Protein AF-A0A2E8HIN6-F1 (afdb_monomer_lite)

Structure (mmCIF, N/CA/C/O backbone):
data_AF-A0A2E8HIN6-F1
#
_entry.id   AF-A0A2E8HIN6-F1
#
loop_
_atom_site.group_PDB
_atom_site.id
_atom_site.type_symbol
_atom_site.label_atom_id
_atom_site.label_alt_id
_atom_site.label_comp_id
_atom_site.label_asym_id
_atom_site.label_entity_id
_atom_site.label_seq_id
_atom_site.pdbx_PDB_ins_code
_atom_site.Cartn_x
_atom_site.Cartn_y
_atom_site.Cartn_z
_atom_site.occupancy
_atom_site.B_iso_or_equiv
_atom_site.auth_seq_id
_atom_site.auth_comp_id
_atom_site.auth_asym_id
_atom_site.auth_atom_id
_atom_site.pdbx_PDB_model_num
ATOM 1 N N . MET A 1 1 ? -11.139 4.760 -13.933 1.00 54.47 1 MET A N 1
ATOM 2 C CA . MET A 1 1 ? -10.634 3.369 -14.021 1.00 54.47 1 MET A CA 1
ATOM 3 C C . MET A 1 1 ? -9.120 3.398 -13.857 1.00 54.47 1 MET A C 1
ATOM 5 O O . MET A 1 1 ? -8.538 4.457 -14.049 1.00 54.47 1 MET A O 1
ATOM 9 N N . ILE A 1 2 ? -8.481 2.310 -13.420 1.00 72.06 2 ILE A N 1
ATOM 10 C CA . ILE A 1 2 ? -7.013 2.272 -13.322 1.00 72.06 2 ILE A CA 1
ATOM 11 C C . ILE A 1 2 ? -6.470 2.091 -14.742 1.00 72.06 2 ILE A C 1
ATOM 13 O O . ILE A 1 2 ? -6.732 1.061 -15.354 1.00 72.06 2 ILE A O 1
ATOM 17 N N . ASN A 1 3 ? -5.723 3.067 -15.257 1.00 73.38 3 ASN A N 1
ATOM 18 C CA . ASN A 1 3 ? -5.095 2.966 -16.575 1.00 73.38 3 ASN A CA 1
ATOM 19 C C . ASN A 1 3 ? -3.885 2.016 -16.477 1.00 73.38 3 ASN A C 1
ATOM 21 O O . ASN A 1 3 ? -2.824 2.385 -15.962 1.00 73.38 3 ASN A O 1
ATOM 25 N N . PHE A 1 4 ? -4.065 0.765 -16.908 1.00 84.19 4 PHE A N 1
ATOM 26 C CA . PHE A 1 4 ? -3.041 -0.281 -16.895 1.00 84.19 4 PHE A CA 1
ATOM 27 C C . PHE A 1 4 ? -2.623 -0.627 -18.331 1.00 84.19 4 PHE A C 1
ATOM 29 O O . PHE A 1 4 ? -3.371 -1.268 -19.055 1.00 84.19 4 PHE A O 1
ATOM 36 N N . SER A 1 5 ? -1.419 -0.216 -18.728 1.00 84.75 5 SER A N 1
ATOM 37 C CA . SER A 1 5 ? -0.795 -0.543 -20.020 1.00 84.75 5 SER A CA 1
ATOM 38 C C . SER A 1 5 ? 0.693 -0.841 -19.828 1.00 84.75 5 SER A C 1
ATOM 40 O O . SER A 1 5 ? 1.321 -0.286 -18.925 1.00 84.75 5 SER A O 1
ATOM 42 N N . VAL A 1 6 ? 1.286 -1.722 -20.625 1.00 86.06 6 VAL A N 1
ATOM 43 C CA . VAL A 1 6 ? 2.743 -1.918 -20.656 1.00 86.06 6 VAL A CA 1
ATOM 44 C C . VAL A 1 6 ? 3.139 -2.020 -22.113 1.00 86.06 6 VAL A C 1
ATOM 46 O O . VAL A 1 6 ? 2.692 -2.930 -22.798 1.00 86.06 6 VAL A O 1
ATOM 49 N N . GLU A 1 7 ? 3.956 -1.081 -22.566 1.00 88.00 7 GLU A N 1
ATOM 50 C CA . GLU A 1 7 ? 4.475 -1.078 -23.928 1.00 88.00 7 GLU A CA 1
ATOM 51 C C . GLU A 1 7 ? 5.726 -1.956 -24.004 1.00 88.00 7 GLU A C 1
ATOM 53 O O . GLU A 1 7 ? 6.627 -1.894 -23.151 1.00 88.00 7 GLU A O 1
ATOM 58 N N . VAL A 1 8 ? 5.750 -2.809 -25.022 1.00 87.25 8 VAL A N 1
ATOM 59 C CA . VAL A 1 8 ? 6.880 -3.675 -25.347 1.00 87.25 8 VAL A CA 1
ATOM 60 C C . VAL A 1 8 ? 7.619 -3.011 -26.497 1.00 87.25 8 VAL A C 1
ATOM 62 O O . VAL A 1 8 ? 7.018 -2.723 -27.525 1.00 87.25 8 VAL A O 1
ATOM 65 N N . HIS A 1 9 ? 8.898 -2.729 -26.284 1.00 85.81 9 HIS A N 1
ATOM 66 C CA . HIS A 1 9 ? 9.766 -2.140 -27.295 1.00 85.81 9 HIS A CA 1
ATOM 67 C C . HIS A 1 9 ? 10.601 -3.271 -27.902 1.00 85.81 9 HIS A C 1
ATOM 69 O O . HIS A 1 9 ? 11.014 -4.170 -27.168 1.00 85.81 9 HIS A O 1
ATOM 75 N N . SER A 1 10 ? 10.837 -3.232 -29.215 1.00 78.38 10 SER A N 1
ATOM 76 C CA . SER A 1 10 ? 11.677 -4.200 -29.942 1.00 78.38 10 SER A CA 1
ATOM 77 C C . SER A 1 10 ? 13.138 -4.179 -29.495 1.00 78.38 10 SER A C 1
ATOM 79 O O . SER A 1 10 ? 13.834 -5.182 -29.606 1.00 78.38 10 SER A O 1
ATOM 81 N N . ASP A 1 11 ? 13.578 -3.044 -28.954 1.00 82.31 11 ASP A N 1
ATOM 82 C CA . ASP A 1 11 ? 14.980 -2.769 -28.629 1.00 82.31 11 ASP A CA 1
ATOM 83 C C . ASP A 1 11 ? 15.379 -3.305 -27.243 1.00 82.31 11 ASP A C 1
ATOM 85 O O . ASP A 1 11 ? 16.500 -3.108 -26.774 1.00 82.31 11 ASP A O 1
ATOM 89 N N . GLU A 1 12 ? 14.455 -3.971 -26.546 1.00 79.81 12 GLU A N 1
ATOM 90 C CA . GLU A 1 12 ? 14.687 -4.550 -25.229 1.00 79.81 12 GLU A CA 1
ATOM 91 C C . GLU A 1 12 ? 14.349 -6.046 -25.196 1.00 79.81 12 GLU A C 1
ATOM 93 O O . GLU A 1 12 ? 13.366 -6.474 -25.801 1.00 79.81 12 GLU A O 1
ATOM 98 N N . PRO A 1 13 ? 15.089 -6.849 -24.406 1.00 86.25 13 PRO A N 1
ATOM 99 C CA . PRO A 1 13 ? 14.754 -8.253 -24.205 1.00 86.25 13 PRO A CA 1
ATOM 100 C C . PRO A 1 13 ? 13.376 -8.388 -23.542 1.00 86.25 13 PRO A C 1
ATOM 102 O O . PRO A 1 13 ? 13.046 -7.664 -22.589 1.00 86.25 13 PRO A O 1
ATOM 105 N N . PHE A 1 14 ? 12.573 -9.338 -24.022 1.00 86.25 14 PHE A N 1
ATOM 106 C CA . PHE A 1 14 ? 11.184 -9.557 -23.602 1.00 86.25 14 PHE A CA 1
ATOM 107 C C . PHE A 1 14 ? 11.033 -9.728 -22.079 1.00 86.25 14 PHE A C 1
ATOM 109 O O . PHE A 1 14 ? 10.084 -9.234 -21.460 1.00 86.25 14 PHE A O 1
ATOM 116 N N . GLU A 1 15 ? 12.023 -10.335 -21.429 1.00 88.69 15 GLU A N 1
ATOM 117 C CA . GLU A 1 15 ? 12.076 -10.549 -19.983 1.00 88.69 15 GLU A CA 1
ATOM 118 C C . GLU A 1 15 ? 12.015 -9.227 -19.207 1.00 88.69 15 GLU A C 1
ATOM 120 O O . GLU A 1 15 ? 11.441 -9.156 -18.114 1.00 88.69 15 GLU A O 1
ATOM 125 N N . LYS A 1 16 ? 12.574 -8.145 -19.763 1.00 90.19 16 LYS A N 1
ATOM 126 C CA . LYS A 1 16 ? 12.538 -6.814 -19.148 1.00 90.19 16 LYS A CA 1
ATOM 127 C C . LYS A 1 16 ? 11.125 -6.235 -19.184 1.00 90.19 16 LYS A C 1
ATOM 129 O O . LYS A 1 16 ? 10.664 -5.687 -18.174 1.00 90.19 16 LYS A O 1
ATOM 134 N N . ALA A 1 17 ? 10.398 -6.425 -20.284 1.00 89.25 17 ALA A N 1
ATOM 135 C CA . ALA A 1 17 ? 8.990 -6.051 -20.380 1.00 89.25 17 ALA A CA 1
ATOM 136 C C . ALA A 1 17 ? 8.123 -6.858 -19.395 1.00 89.25 17 ALA A C 1
ATOM 138 O O . ALA A 1 17 ? 7.301 -6.279 -18.676 1.00 89.25 17 ALA A O 1
ATOM 139 N N . LEU A 1 18 ? 8.377 -8.164 -19.254 1.00 91.69 18 LEU A N 1
ATOM 140 C CA . LEU A 1 18 ? 7.685 -9.022 -18.285 1.00 91.69 18 LEU A CA 1
ATOM 141 C C . LEU A 1 18 ? 7.949 -8.600 -16.829 1.00 91.69 18 LEU A C 1
ATOM 143 O O . LEU A 1 18 ? 7.037 -8.580 -15.989 1.00 91.69 18 LEU A O 1
ATOM 147 N N . ARG A 1 19 ? 9.186 -8.195 -16.515 1.00 91.69 19 ARG A N 1
ATOM 148 C CA . ARG A 1 19 ? 9.530 -7.614 -15.208 1.00 91.69 19 ARG A CA 1
ATOM 149 C C . ARG A 1 19 ? 8.757 -6.319 -14.960 1.00 91.69 19 ARG A C 1
ATOM 151 O O . ARG A 1 19 ? 8.163 -6.174 -13.887 1.00 91.69 19 ARG A O 1
ATOM 158 N N . ARG A 1 20 ? 8.689 -5.406 -15.940 1.00 90.50 20 ARG A N 1
ATOM 159 C CA . ARG A 1 20 ? 7.882 -4.173 -15.836 1.00 90.50 20 ARG A CA 1
ATOM 160 C C . ARG A 1 20 ? 6.409 -4.477 -15.601 1.00 90.50 20 ARG A C 1
ATOM 162 O O . ARG A 1 20 ? 5.810 -3.867 -14.716 1.00 90.50 20 ARG A O 1
ATOM 169 N N . PHE A 1 21 ? 5.842 -5.438 -16.325 1.00 90.94 21 PHE A N 1
ATOM 170 C CA . PHE A 1 21 ? 4.465 -5.883 -16.129 1.00 90.94 21 PHE A CA 1
ATOM 171 C C . PHE A 1 21 ? 4.228 -6.415 -14.714 1.00 90.94 21 PHE A C 1
ATOM 173 O O . PHE A 1 21 ? 3.297 -5.980 -14.031 1.00 90.94 21 PHE A O 1
ATOM 180 N N . SER A 1 22 ? 5.107 -7.288 -14.225 1.00 92.25 22 SER A N 1
ATOM 181 C CA . SER A 1 22 ? 5.003 -7.858 -12.879 1.00 92.25 22 SER A CA 1
ATOM 182 C C . SER A 1 22 ? 5.070 -6.778 -11.796 1.00 92.25 22 SER A C 1
ATOM 184 O O . SER A 1 22 ? 4.279 -6.775 -10.847 1.00 92.25 22 SER A O 1
ATOM 186 N N . VAL A 1 23 ? 5.978 -5.811 -11.951 1.00 92.44 23 VAL A N 1
ATOM 187 C CA . VAL A 1 23 ? 6.098 -4.663 -11.044 1.00 92.44 23 VAL A CA 1
ATOM 188 C C . VAL A 1 23 ? 4.870 -3.760 -11.139 1.00 92.44 23 VAL A C 1
ATOM 190 O O . VAL A 1 23 ? 4.312 -3.399 -10.102 1.00 92.44 23 VAL A O 1
ATOM 193 N N . LYS A 1 24 ? 4.394 -3.424 -12.345 1.00 91.81 24 LYS A N 1
ATOM 194 C CA . LYS A 1 24 ? 3.211 -2.571 -12.544 1.00 91.81 24 LYS A CA 1
ATOM 195 C C . LYS A 1 24 ? 1.955 -3.234 -11.978 1.00 91.81 24 LYS A C 1
ATOM 197 O O . LYS A 1 24 ? 1.176 -2.554 -11.316 1.00 91.81 24 LYS A O 1
ATOM 202 N N . THR A 1 25 ? 1.800 -4.551 -12.111 1.00 92.44 25 THR A N 1
ATOM 203 C CA . THR A 1 25 ? 0.691 -5.333 -11.524 1.00 92.44 25 THR A CA 1
ATOM 204 C C . THR A 1 25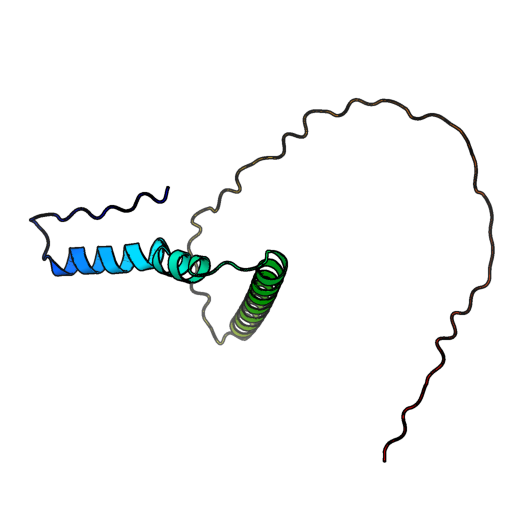 ? 0.688 -5.251 -9.998 1.00 92.44 25 THR A C 1
ATOM 206 O O . THR A 1 25 ? -0.346 -4.992 -9.377 1.00 92.44 25 THR A O 1
ATOM 209 N N . LYS A 1 26 ? 1.863 -5.389 -9.372 1.00 90.75 26 LYS A N 1
ATOM 210 C CA . LYS A 1 26 ? 2.015 -5.254 -7.914 1.00 90.75 26 LYS A CA 1
ATOM 211 C C . LYS A 1 26 ? 1.811 -3.808 -7.445 1.00 90.75 26 LYS A C 1
ATOM 213 O O . LYS A 1 26 ? 1.152 -3.587 -6.432 1.00 90.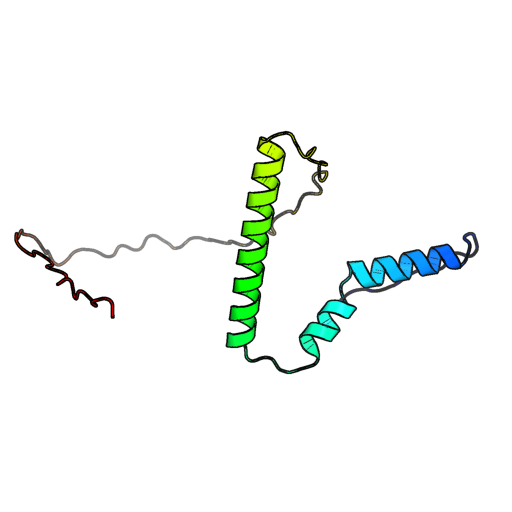75 26 LYS A O 1
ATOM 218 N N . LYS A 1 27 ? 2.342 -2.830 -8.186 1.00 90.50 27 LYS A N 1
ATOM 219 C CA . LYS A 1 27 ? 2.296 -1.395 -7.858 1.00 90.50 27 LYS A CA 1
ATOM 220 C C . LYS A 1 27 ? 0.892 -0.810 -7.985 1.00 90.50 27 LYS A C 1
ATOM 222 O O . LYS A 1 27 ? 0.467 -0.069 -7.106 1.00 90.50 27 LYS A O 1
ATOM 227 N N . THR A 1 28 ? 0.179 -1.146 -9.059 1.00 91.56 28 THR A N 1
ATOM 228 C CA . THR A 1 28 ? -1.213 -0.714 -9.276 1.00 91.56 28 THR A CA 1
ATOM 229 C C . THR A 1 28 ? -2.176 -1.363 -8.290 1.00 91.56 28 THR A C 1
ATOM 231 O O . THR A 1 28 ? -3.236 -0.813 -8.019 1.00 91.56 28 THR A O 1
ATOM 234 N N . GLY A 1 29 ? -1.798 -2.504 -7.705 1.00 90.06 29 GLY A N 1
ATOM 235 C CA . GLY A 1 29 ? -2.570 -3.140 -6.646 1.00 90.06 29 GLY A CA 1
ATOM 236 C C . GLY A 1 29 ? -3.832 -3.846 -7.140 1.00 90.06 29 GLY A C 1
ATOM 237 O O . GLY A 1 29 ? -4.643 -4.243 -6.305 1.00 90.06 29 GLY A O 1
ATOM 238 N N . ILE A 1 30 ? -3.974 -4.073 -8.452 1.00 90.62 30 ILE A N 1
ATOM 239 C CA . ILE A 1 30 ? -5.137 -4.747 -9.058 1.00 90.62 30 ILE A CA 1
ATOM 240 C C . ILE A 1 30 ? -5.394 -6.096 -8.374 1.00 90.62 30 ILE A C 1
ATOM 242 O O . ILE A 1 30 ? -6.506 -6.362 -7.927 1.00 90.62 30 ILE A O 1
ATOM 246 N N . MET A 1 31 ? -4.352 -6.908 -8.155 1.00 89.31 31 MET A N 1
ATOM 247 C CA . MET A 1 31 ? -4.483 -8.187 -7.438 1.00 89.31 31 MET A CA 1
ATOM 248 C C . MET A 1 31 ? -4.998 -8.027 -6.000 1.00 89.31 31 MET A C 1
ATOM 250 O O . MET A 1 31 ? -5.730 -8.879 -5.497 1.00 89.31 31 MET A O 1
ATOM 254 N N . ARG A 1 32 ? -4.608 -6.952 -5.306 1.00 91.31 32 ARG A N 1
ATOM 255 C CA . ARG A 1 32 ? -5.058 -6.682 -3.935 1.00 91.31 32 ARG A CA 1
ATOM 256 C C . ARG A 1 32 ? -6.525 -6.274 -3.917 1.00 91.31 32 ARG A C 1
ATOM 258 O O . ARG A 1 32 ? -7.253 -6.704 -3.024 1.00 91.31 32 ARG A O 1
ATOM 265 N N . ASP A 1 33 ? -6.946 -5.460 -4.877 1.00 90.75 33 ASP A N 1
ATOM 266 C CA . ASP A 1 33 ? -8.338 -5.044 -4.997 1.00 90.75 33 ASP A CA 1
ATOM 267 C C . ASP A 1 33 ? -9.250 -6.198 -5.397 1.00 90.75 33 ASP A C 1
ATOM 269 O O . ASP A 1 33 ? -10.304 -6.348 -4.784 1.00 90.75 33 ASP A O 1
ATOM 273 N N . LEU A 1 34 ? -8.819 -7.063 -6.319 1.00 92.88 34 LEU A N 1
ATOM 274 C CA . LEU A 1 34 ? -9.538 -8.294 -6.658 1.00 92.88 34 LEU A CA 1
ATOM 275 C C . LEU A 1 34 ? -9.739 -9.176 -5.420 1.00 92.88 34 LEU A C 1
ATOM 277 O O . LEU A 1 34 ? -10.862 -9.563 -5.111 1.00 92.88 34 LEU A O 1
ATOM 281 N N . LYS A 1 35 ? -8.679 -9.416 -4.637 1.00 92.12 35 LYS A N 1
ATOM 282 C CA . LYS A 1 35 ? -8.784 -10.191 -3.387 1.00 92.12 35 LYS A CA 1
ATOM 283 C C . LYS A 1 35 ? -9.709 -9.534 -2.362 1.00 92.12 35 LYS A C 1
ATOM 285 O O . LYS A 1 35 ? -10.443 -10.234 -1.675 1.00 92.12 35 LYS A O 1
ATOM 290 N N . ARG A 1 36 ? -9.684 -8.201 -2.253 1.00 92.00 36 ARG A N 1
ATOM 291 C CA . ARG A 1 36 ? -10.539 -7.443 -1.325 1.00 92.00 36 ARG A CA 1
ATOM 292 C C . ARG A 1 36 ? -12.011 -7.467 -1.735 1.00 92.00 36 ARG A C 1
ATOM 294 O O . ARG A 1 36 ? -12.865 -7.487 -0.860 1.00 92.00 36 ARG A O 1
ATOM 301 N N . LYS A 1 37 ? -12.294 -7.428 -3.038 1.00 92.31 37 LYS A N 1
ATOM 302 C CA . LYS A 1 37 ? -13.650 -7.349 -3.600 1.00 92.31 37 LYS A CA 1
ATOM 303 C C . LYS A 1 37 ? -14.251 -8.711 -3.958 1.00 92.31 37 LYS A C 1
ATOM 305 O O . LYS A 1 37 ? -15.389 -8.746 -4.404 1.00 92.31 37 LYS A O 1
ATOM 310 N N . ARG A 1 38 ? -13.518 -9.816 -3.762 1.00 93.62 38 ARG A N 1
ATOM 311 C CA . ARG A 1 38 ? -13.965 -11.173 -4.121 1.00 93.62 38 ARG A CA 1
ATOM 312 C C . ARG A 1 38 ? -15.295 -11.571 -3.474 1.00 93.62 38 ARG A C 1
ATOM 314 O O . ARG A 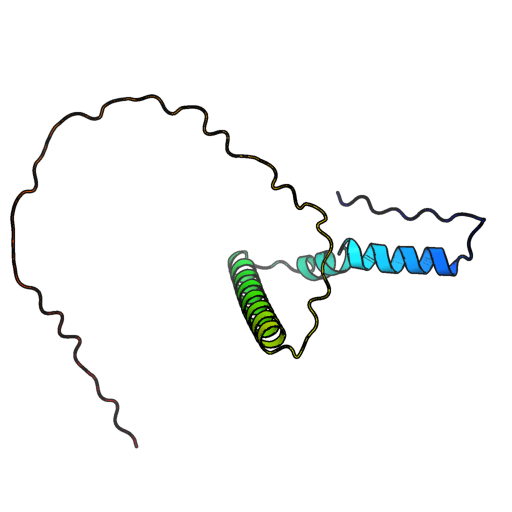1 38 ? -16.043 -12.331 -4.071 1.00 93.62 38 ARG A O 1
ATOM 321 N N . PHE A 1 39 ? -15.582 -11.063 -2.276 1.00 94.50 39 PHE A N 1
ATOM 322 C CA . PHE A 1 39 ? -16.825 -11.330 -1.557 1.00 94.50 39 PHE A CA 1
ATOM 323 C C . PHE A 1 39 ? -17.428 -10.042 -1.009 1.00 94.50 39 PHE A C 1
ATOM 325 O O . PHE A 1 39 ? -16.703 -9.098 -0.671 1.00 94.50 39 PHE A O 1
ATOM 332 N N . TYR A 1 40 ? -18.752 -10.031 -0.852 1.00 95.25 40 TYR A N 1
ATOM 333 C CA . TYR A 1 40 ? -19.416 -8.959 -0.127 1.00 95.25 40 TYR A CA 1
ATOM 334 C C . TYR A 1 40 ? -18.942 -8.947 1.327 1.00 95.25 40 TYR A C 1
ATOM 336 O O . TYR A 1 40 ? -18.992 -9.949 2.036 1.00 95.25 40 TYR A O 1
ATOM 344 N N . THR A 1 41 ? -18.483 -7.784 1.773 1.00 94.69 41 THR A N 1
ATOM 345 C CA . THR A 1 41 ? -18.107 -7.555 3.165 1.00 94.69 41 THR A CA 1
ATOM 346 C C . THR A 1 41 ? -19.003 -6.460 3.710 1.00 94.69 41 THR A C 1
ATOM 348 O O . THR A 1 41 ? -19.022 -5.350 3.176 1.00 94.69 41 THR A O 1
ATOM 351 N N . LYS A 1 42 ? -19.730 -6.751 4.793 1.00 97.25 42 LYS A N 1
ATOM 352 C CA . LYS A 1 42 ? -20.594 -5.766 5.454 1.00 97.25 42 LYS A CA 1
ATOM 353 C C . LYS A 1 42 ? -19.771 -4.515 5.814 1.00 97.25 42 LYS A C 1
ATOM 355 O O . LYS A 1 42 ? -18.661 -4.661 6.340 1.00 97.25 42 LYS A O 1
ATOM 360 N N . PRO A 1 43 ? -20.290 -3.287 5.622 1.00 95.19 43 PRO A N 1
ATOM 361 C CA . PRO A 1 43 ? -19.523 -2.058 5.849 1.00 95.19 43 PRO A CA 1
ATOM 362 C C . PRO A 1 43 ? -18.948 -1.943 7.268 1.00 95.19 43 PRO A C 1
ATOM 364 O O . PRO A 1 43 ? -17.851 -1.421 7.448 1.00 95.19 43 PRO A O 1
ATOM 367 N N . SER A 1 44 ? -19.638 -2.479 8.281 1.00 96.19 44 SER A N 1
ATOM 368 C CA . SER A 1 44 ? -19.128 -2.533 9.660 1.00 96.19 44 SER A CA 1
ATOM 369 C C . SER A 1 44 ? -17.848 -3.376 9.784 1.00 96.19 44 SER A C 1
ATOM 371 O O . SER A 1 44 ? -16.863 -2.947 10.390 1.00 96.19 44 SER A O 1
ATOM 373 N N . VAL A 1 45 ? -17.812 -4.542 9.133 1.00 95.94 45 VAL A N 1
ATOM 374 C CA . VAL A 1 45 ? -16.642 -5.432 9.126 1.00 95.94 45 VAL A CA 1
ATOM 375 C C . VAL A 1 45 ? -15.477 -4.769 8.392 1.00 95.94 45 VAL A C 1
ATOM 377 O O . VAL A 1 45 ? -14.353 -4.777 8.892 1.00 95.94 45 VAL A O 1
ATOM 380 N N . GLN A 1 46 ? -15.750 -4.105 7.265 1.00 94.94 46 GLN A N 1
ATOM 381 C CA . GLN A 1 46 ? -14.739 -3.340 6.533 1.00 94.94 46 GLN A CA 1
ATOM 382 C C . GLN A 1 46 ? -14.126 -2.229 7.407 1.00 94.94 46 GLN A C 1
ATOM 384 O O . GLN A 1 46 ? -12.901 -2.146 7.518 1.00 94.94 46 GLN A O 1
ATOM 389 N N . LYS A 1 47 ? -14.954 -1.447 8.119 1.00 96.25 47 LYS A N 1
ATOM 390 C CA . LYS A 1 47 ? -14.492 -0.418 9.073 1.00 96.25 47 LYS A CA 1
ATOM 391 C C . LYS A 1 47 ? -13.619 -1.009 10.189 1.00 96.25 47 LYS A C 1
ATOM 393 O O . LYS A 1 47 ? -12.586 -0.430 10.528 1.00 96.25 47 LYS A O 1
ATOM 398 N N . LYS A 1 48 ? -13.987 -2.174 10.742 1.00 97.31 48 LYS A N 1
ATOM 399 C CA . LYS A 1 48 ? -13.193 -2.876 11.771 1.00 97.31 48 LYS A CA 1
ATOM 400 C C . LYS A 1 48 ? -11.822 -3.295 11.234 1.00 97.31 48 LYS A C 1
ATOM 402 O O . LYS A 1 48 ? -10.806 -3.039 11.883 1.00 97.31 48 LYS A O 1
ATOM 407 N N . ILE A 1 49 ? -11.785 -3.888 10.041 1.00 95.31 49 ILE A N 1
ATOM 408 C CA . ILE A 1 49 ? -10.548 -4.304 9.369 1.00 95.31 49 ILE A CA 1
ATOM 409 C C . ILE A 1 49 ? -9.634 -3.097 9.117 1.00 95.31 49 ILE A C 1
ATOM 411 O O . ILE A 1 49 ? -8.425 -3.175 9.351 1.00 95.31 49 ILE A O 1
ATOM 415 N N . ASP A 1 50 ? -10.186 -1.977 8.655 1.00 94.81 50 ASP A N 1
ATOM 416 C CA . ASP A 1 50 ? -9.402 -0.782 8.339 1.00 94.81 50 ASP A CA 1
ATOM 417 C C . ASP A 1 50 ? -8.857 -0.100 9.602 1.00 94.81 50 ASP A C 1
ATOM 419 O O . ASP A 1 50 ? -7.678 0.265 9.633 1.00 94.81 50 ASP A O 1
ATOM 423 N N . ARG A 1 51 ? -9.642 -0.050 10.689 1.00 96.94 51 ARG A N 1
ATOM 424 C CA . ARG A 1 51 ? -9.169 0.405 12.009 1.00 96.94 51 ARG A CA 1
ATOM 425 C C . ARG A 1 51 ? -8.010 -0.453 12.518 1.00 96.94 51 ARG A C 1
ATOM 427 O O . ARG A 1 51 ? -6.969 0.080 12.894 1.00 96.94 51 ARG A O 1
ATOM 434 N N . GLN A 1 52 ? -8.148 -1.779 12.477 1.00 97.62 52 GLN A N 1
ATOM 435 C CA . GLN A 1 52 ? -7.083 -2.695 12.899 1.00 97.62 52 GLN A CA 1
ATOM 436 C C . GLN A 1 52 ? -5.815 -2.540 12.049 1.00 97.62 52 GLN A C 1
ATOM 438 O O . GLN A 1 52 ? -4.706 -2.544 12.583 1.00 97.62 52 GLN A O 1
ATOM 443 N N . LYS A 1 53 ? -5.955 -2.362 10.728 1.00 95.81 53 LYS A N 1
ATOM 444 C CA . LYS A 1 53 ? -4.818 -2.075 9.838 1.00 95.81 53 LYS A CA 1
ATOM 445 C C . LYS A 1 53 ? -4.136 -0.755 10.193 1.00 95.81 53 LYS A C 1
ATOM 447 O O . LYS A 1 53 ? -2.912 -0.698 10.119 1.00 95.81 53 LYS A O 1
ATOM 452 N N . SER A 1 54 ? -4.895 0.277 10.564 1.00 95.88 54 SER A N 1
ATOM 453 C CA . SER A 1 54 ? -4.343 1.569 10.989 1.00 95.88 54 SER A CA 1
ATOM 454 C C . SER A 1 54 ? -3.508 1.430 12.259 1.00 95.88 54 SER A C 1
ATOM 456 O O . SER A 1 54 ? -2.338 1.799 12.256 1.00 95.88 54 SER A O 1
ATOM 458 N N . ILE A 1 55 ? -4.061 0.788 13.292 1.00 97.25 55 ILE A N 1
ATOM 459 C CA . ILE A 1 55 ? -3.360 0.553 14.564 1.00 97.25 55 ILE A CA 1
ATOM 460 C C . ILE A 1 55 ? -2.070 -0.244 14.329 1.00 97.25 55 ILE A C 1
ATOM 462 O O . ILE A 1 55 ? -1.007 0.122 14.819 1.00 97.25 55 ILE A O 1
ATOM 466 N N . ARG A 1 56 ? -2.123 -1.310 13.517 1.00 96.75 56 ARG A N 1
ATOM 467 C CA . ARG A 1 56 ? -0.926 -2.100 13.170 1.00 96.75 56 ARG A CA 1
ATOM 468 C C . ARG A 1 56 ? 0.140 -1.272 12.447 1.00 96.75 56 ARG A C 1
ATOM 470 O O . ARG A 1 56 ? 1.326 -1.518 12.639 1.00 96.75 56 ARG A O 1
ATOM 477 N N . ARG A 1 57 ? -0.262 -0.315 11.603 1.00 95.62 57 ARG A N 1
ATOM 478 C CA . ARG A 1 57 ? 0.670 0.596 10.918 1.00 95.62 57 ARG A CA 1
ATOM 479 C C . ARG A 1 57 ? 1.307 1.586 11.886 1.00 95.62 57 ARG A C 1
ATOM 481 O O . ARG A 1 57 ? 2.509 1.783 11.786 1.00 95.62 57 ARG A O 1
ATOM 488 N N . GLN A 1 5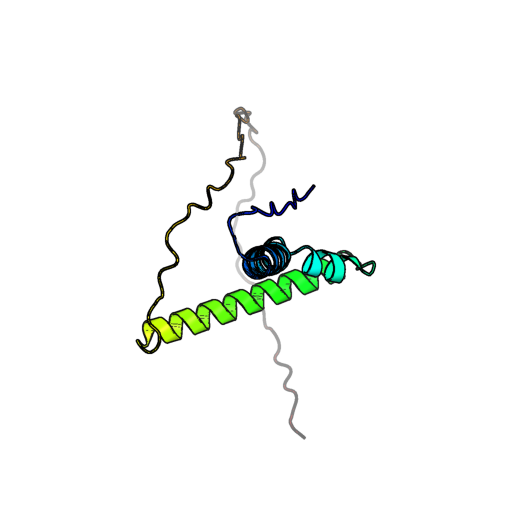8 ? 0.530 2.159 12.803 1.00 95.44 58 GLN A N 1
ATOM 489 C CA . GLN A 1 58 ? 1.031 3.078 13.831 1.00 95.44 58 GLN A CA 1
ATOM 490 C C . GLN A 1 58 ? 2.066 2.388 14.718 1.00 95.44 58 GLN A C 1
ATOM 492 O O . GLN A 1 58 ? 3.220 2.798 14.706 1.00 95.44 58 GLN A O 1
ATOM 497 N N . LYS A 1 59 ? 1.719 1.235 15.303 1.00 96.38 59 LYS A N 1
ATOM 498 C CA . LYS A 1 59 ? 2.646 0.438 16.126 1.00 96.38 59 LYS A CA 1
ATOM 499 C C . LYS A 1 59 ? 3.930 0.054 15.393 1.00 96.38 59 LYS A C 1
ATOM 501 O O . LYS A 1 59 ? 5.014 0.048 15.964 1.00 96.38 59 LYS A O 1
ATOM 506 N N . LYS A 1 60 ? 3.828 -0.283 14.100 1.00 94.44 60 LYS A N 1
ATOM 507 C CA . LYS A 1 60 ? 5.010 -0.573 13.279 1.00 94.44 60 LYS A CA 1
ATOM 508 C C . LYS A 1 60 ? 5.885 0.671 13.098 1.00 94.44 60 LYS A C 1
ATOM 510 O O . LYS A 1 60 ? 7.103 0.548 13.137 1.00 94.44 60 LYS A O 1
ATOM 515 N N . ASN A 1 61 ? 5.278 1.830 12.853 1.00 92.56 61 ASN A N 1
ATOM 516 C CA . ASN A 1 61 ? 6.001 3.084 12.666 1.00 92.56 61 ASN A CA 1
ATOM 517 C C . ASN A 1 61 ? 6.663 3.557 13.965 1.00 92.56 61 ASN A C 1
ATOM 519 O O . ASN A 1 61 ? 7.804 3.990 13.904 1.00 92.56 61 ASN A O 1
ATOM 523 N N . GLU A 1 62 ? 5.983 3.425 15.105 1.00 93.94 62 GLU A N 1
ATOM 524 C CA . GLU A 1 62 ? 6.526 3.700 16.444 1.00 93.94 62 GLU A CA 1
ATOM 525 C C . GLU A 1 62 ? 7.763 2.837 16.705 1.00 93.94 62 GLU A C 1
ATOM 527 O O . GLU A 1 62 ? 8.850 3.373 16.883 1.00 93.94 62 GLU A O 1
ATOM 532 N N . ARG A 1 63 ? 7.648 1.510 16.544 1.00 92.25 63 ARG A N 1
ATOM 533 C CA . ARG A 1 63 ? 8.788 0.588 16.681 1.00 92.25 63 ARG A CA 1
ATOM 534 C C . ARG A 1 63 ? 9.952 0.939 15.749 1.00 92.25 63 ARG A C 1
ATOM 536 O O . ARG A 1 63 ? 11.111 0.844 16.130 1.00 92.25 63 ARG A O 1
ATOM 543 N N . LEU A 1 64 ? 9.664 1.304 14.498 1.00 89.44 64 LEU A N 1
ATOM 544 C CA . LEU A 1 64 ? 10.700 1.725 13.547 1.00 89.44 64 LEU A CA 1
ATOM 545 C C . LEU A 1 64 ? 11.362 3.043 13.968 1.00 89.44 64 LEU A C 1
ATOM 547 O O . LEU A 1 64 ? 12.559 3.203 13.757 1.00 89.44 64 LEU A O 1
ATOM 551 N N . ALA A 1 65 ? 10.598 3.977 14.538 1.00 90.25 65 ALA A N 1
ATOM 552 C CA . ALA A 1 65 ? 11.113 5.245 15.037 1.00 90.25 65 ALA A CA 1
ATOM 553 C C . ALA A 1 65 ? 11.988 5.047 16.282 1.00 90.25 65 ALA A C 1
ATOM 555 O O . ALA A 1 65 ? 13.056 5.644 16.348 1.00 90.25 65 ALA A O 1
ATOM 556 N N . GLU A 1 66 ? 11.587 4.170 17.204 1.00 88.25 66 GLU A N 1
ATOM 557 C CA . GLU A 1 66 ? 12.381 3.771 18.374 1.00 88.25 66 GLU A CA 1
ATOM 558 C C . GLU A 1 66 ? 13.711 3.132 17.959 1.00 88.25 66 GLU A C 1
ATOM 560 O O . GLU A 1 66 ? 14.766 3.545 18.425 1.00 88.25 66 GLU A O 1
ATOM 565 N N . LEU A 1 67 ? 13.686 2.181 17.018 1.00 87.75 67 LEU A N 1
ATOM 566 C CA . LEU A 1 67 ? 14.903 1.545 16.494 1.00 87.75 67 LEU A CA 1
ATOM 567 C C . LEU A 1 67 ? 15.829 2.535 15.772 1.00 87.75 67 LEU A C 1
ATOM 569 O O . LEU A 1 67 ? 17.049 2.391 15.826 1.00 87.75 67 LEU A O 1
ATOM 573 N N . ALA A 1 68 ? 15.257 3.537 15.101 1.00 85.94 68 ALA A N 1
ATOM 574 C CA . ALA A 1 68 ? 16.024 4.613 14.484 1.00 85.94 68 ALA A CA 1
ATOM 575 C C . ALA A 1 68 ? 16.597 5.586 15.530 1.00 85.94 68 ALA A C 1
ATOM 577 O O . ALA A 1 68 ? 17.714 6.063 15.359 1.00 85.94 68 ALA A O 1
ATOM 578 N N . ALA A 1 69 ? 15.862 5.873 16.610 1.00 83.19 69 ALA A N 1
ATOM 579 C CA . ALA A 1 69 ? 16.337 6.697 17.725 1.00 83.19 69 ALA A CA 1
ATOM 580 C C . ALA A 1 69 ? 17.446 5.996 18.525 1.00 83.19 69 ALA A C 1
ATOM 582 O O . ALA A 1 69 ? 18.384 6.646 18.968 1.00 83.19 69 ALA A O 1
ATOM 583 N N . ALA A 1 70 ? 17.379 4.668 18.636 1.00 84.75 70 ALA A N 1
ATOM 584 C CA . ALA A 1 70 ? 18.419 3.829 19.224 1.00 84.75 70 ALA A CA 1
ATOM 585 C C . ALA A 1 70 ? 19.659 3.650 18.319 1.00 84.75 70 ALA A C 1
ATOM 587 O O . ALA A 1 70 ? 20.586 2.942 18.698 1.00 84.75 70 ALA A O 1
ATOM 588 N N . GLY A 1 71 ? 19.680 4.243 17.117 1.00 77.38 71 GLY A N 1
ATOM 589 C CA . GLY A 1 71 ? 20.835 4.212 16.210 1.00 77.38 71 GLY A CA 1
ATOM 590 C C . GLY A 1 71 ? 21.093 2.868 15.514 1.00 77.38 71 GLY A C 1
ATOM 591 O O . GLY A 1 71 ? 22.093 2.727 14.822 1.00 77.38 71 GLY A O 1
ATOM 592 N N . ILE A 1 72 ? 20.199 1.885 15.656 1.00 77.69 72 ILE A N 1
ATOM 593 C CA . ILE A 1 72 ? 20.373 0.524 15.110 1.00 77.69 72 ILE A CA 1
ATOM 594 C C . ILE A 1 72 ? 19.986 0.459 13.621 1.00 77.69 72 ILE A C 1
ATOM 596 O O . ILE A 1 72 ? 20.433 -0.422 12.889 1.00 77.69 72 ILE A O 1
ATOM 600 N N . VAL A 1 73 ? 19.134 1.378 13.152 1.00 69.62 73 VAL A N 1
ATOM 601 C CA . VAL A 1 73 ? 18.622 1.384 11.775 1.00 69.62 73 VAL A CA 1
ATOM 602 C C . VAL A 1 73 ? 18.838 2.749 11.135 1.00 69.62 73 VAL A C 1
ATOM 604 O O . VAL A 1 73 ? 18.239 3.741 11.554 1.00 69.62 73 VAL A O 1
ATOM 607 N N . GLU A 1 74 ? 19.626 2.789 10.060 1.00 61.06 74 GLU A N 1
ATOM 608 C CA . GLU A 1 74 ? 19.741 3.980 9.223 1.00 61.06 74 GLU A CA 1
ATOM 609 C C . GLU A 1 74 ? 18.385 4.323 8.592 1.00 61.06 74 GLU A C 1
ATOM 611 O O . GLU A 1 74 ? 17.735 3.502 7.928 1.00 61.06 74 GLU A O 1
ATOM 616 N N . LYS A 1 75 ? 17.941 5.571 8.782 1.00 55.97 75 LYS A N 1
ATOM 617 C CA . LYS A 1 75 ? 16.775 6.110 8.079 1.00 55.97 75 LYS A CA 1
ATOM 618 C C . LYS A 1 75 ? 17.113 6.195 6.594 1.00 55.97 75 LYS A C 1
ATOM 620 O O . LYS A 1 75 ? 17.622 7.208 6.130 1.00 55.97 75 LYS A O 1
ATOM 625 N N . LYS A 1 76 ? 16.767 5.163 5.822 1.00 51.19 76 LYS A N 1
ATOM 626 C CA . LYS A 1 76 ? 16.762 5.279 4.362 1.00 51.19 76 LYS A CA 1
ATOM 627 C C . LYS A 1 76 ? 15.703 6.319 3.989 1.00 51.19 76 LYS A C 1
ATOM 629 O O . LYS A 1 76 ? 14.500 6.040 4.058 1.00 51.19 76 LYS A O 1
ATOM 634 N N . GLY A 1 77 ? 16.162 7.535 3.693 1.00 45.47 77 GLY A N 1
ATOM 635 C CA . GLY A 1 77 ? 15.334 8.652 3.267 1.00 45.47 77 GLY A CA 1
ATOM 636 C C . GLY A 1 77 ? 14.429 8.198 2.132 1.00 45.47 77 GLY A C 1
ATOM 637 O O . GLY A 1 77 ? 14.884 7.653 1.130 1.00 45.47 77 GLY A O 1
ATOM 638 N N . LYS A 1 78 ? 13.117 8.345 2.314 1.00 47.50 78 LYS A N 1
ATOM 639 C CA . LYS A 1 78 ? 12.212 8.336 1.172 1.00 47.50 78 LYS A CA 1
ATOM 640 C C . LYS A 1 78 ? 12.227 9.753 0.654 1.00 47.50 78 LYS A C 1
ATOM 642 O O . LYS A 1 78 ? 11.614 10.617 1.277 1.00 47.50 78 LYS A O 1
ATOM 647 N N . ASP A 1 79 ? 12.948 9.955 -0.437 1.00 39.19 79 ASP A N 1
ATOM 648 C CA . ASP A 1 79 ? 12.974 11.219 -1.150 1.00 39.19 79 ASP A CA 1
ATOM 649 C C . ASP A 1 79 ? 11.553 11.753 -1.301 1.00 39.19 79 ASP A C 1
ATOM 651 O O . ASP A 1 79 ? 10.607 11.036 -1.662 1.00 39.19 79 ASP A O 1
ATOM 655 N N . ALA A 1 80 ? 11.422 13.018 -0.929 1.00 43.59 80 ALA A N 1
ATOM 656 C CA . ALA A 1 80 ? 10.205 13.789 -0.956 1.00 43.59 80 ALA A CA 1
ATOM 657 C C . ALA A 1 80 ? 9.656 13.848 -2.386 1.00 43.59 80 ALA A C 1
ATOM 659 O O . ALA A 1 80 ? 9.948 14.762 -3.146 1.00 43.59 80 ALA A O 1
ATOM 660 N N . LYS A 1 81 ? 8.805 12.890 -2.763 1.00 38.22 81 LYS A N 1
ATOM 661 C CA . LYS A 1 81 ? 7.832 13.132 -3.827 1.00 38.22 81 LYS A CA 1
ATOM 662 C C . LYS A 1 81 ? 6.555 13.609 -3.160 1.00 38.22 81 LYS A C 1
ATOM 664 O O . LYS A 1 81 ? 5.804 12.807 -2.600 1.00 38.22 81 LYS A O 1
ATOM 669 N N . GLY A 1 82 ? 6.410 14.935 -3.157 1.00 35.84 82 GLY A N 1
ATOM 670 C CA . GLY A 1 82 ? 5.306 15.691 -2.588 1.00 35.84 82 GLY A CA 1
ATOM 671 C C . GLY A 1 82 ? 3.982 14.974 -2.782 1.00 35.84 82 GLY A C 1
ATOM 672 O O . GLY A 1 82 ? 3.517 14.741 -3.897 1.00 35.84 82 GLY A O 1
ATOM 673 N N . ARG A 1 83 ? 3.377 14.587 -1.663 1.00 43.47 83 ARG A N 1
ATOM 674 C CA . ARG A 1 83 ? 1.972 14.222 -1.641 1.00 43.47 83 ARG A CA 1
ATOM 675 C C . ARG A 1 83 ? 1.226 15.525 -1.411 1.00 43.47 83 ARG A C 1
ATOM 677 O O . ARG A 1 83 ? 0.853 15.826 -0.284 1.00 43.47 83 ARG A O 1
ATOM 684 N N . GLU A 1 84 ? 1.103 16.309 -2.479 1.00 33.97 84 GLU A N 1
ATOM 685 C CA . GLU A 1 84 ? 0.210 17.461 -2.526 1.00 33.97 84 GLU A CA 1
ATOM 686 C C . GLU A 1 84 ? -1.165 16.987 -2.058 1.00 33.97 84 GLU A C 1
ATOM 688 O O . GLU A 1 84 ? -1.822 16.140 -2.676 1.00 33.97 84 GLU A O 1
ATOM 693 N N . GLY A 1 85 ? -1.556 17.455 -0.875 1.00 36.28 85 GLY A N 1
ATOM 694 C CA . GLY A 1 85 ? -2.928 17.351 -0.435 1.00 36.28 85 GLY A CA 1
ATOM 695 C C . GLY A 1 85 ? -3.751 18.153 -1.425 1.00 36.28 85 GLY A C 1
ATOM 696 O O . GLY A 1 85 ? -3.530 19.350 -1.571 1.00 36.28 85 GLY A O 1
ATOM 697 N N . LYS A 1 86 ? -4.683 17.498 -2.119 1.00 40.69 86 LYS A N 1
ATOM 698 C CA . LYS A 1 86 ? -5.723 18.217 -2.846 1.00 40.69 86 LYS A CA 1
ATOM 699 C C . LYS A 1 86 ? -6.424 19.135 -1.846 1.00 40.69 86 LYS A C 1
ATOM 701 O O . LYS A 1 86 ? -7.105 18.651 -0.941 1.00 40.69 86 LYS A O 1
ATOM 706 N N . GLY A 1 87 ? -6.187 20.437 -1.998 1.00 38.09 87 GLY A N 1
ATOM 707 C CA . GLY A 1 87 ? -6.981 21.488 -1.390 1.00 38.09 87 GLY A CA 1
ATOM 708 C C . GLY A 1 87 ? -8.446 21.266 -1.745 1.00 38.09 87 GLY A C 1
ATOM 709 O O . GLY A 1 87 ? -8.784 20.904 -2.870 1.00 38.09 87 GLY A O 1
ATOM 710 N N . GLY A 1 88 ? -9.289 21.389 -0.733 1.00 46.34 88 GLY A N 1
ATOM 711 C CA . GLY A 1 88 ? -10.715 21.118 -0.819 1.00 46.34 88 GLY A CA 1
ATOM 712 C C . GLY A 1 88 ? -11.371 21.445 0.509 1.00 46.34 88 GLY A C 1
ATOM 713 O O . GLY A 1 88 ? -11.912 20.567 1.174 1.00 46.34 88 GLY A O 1
ATOM 714 N N . ARG A 1 89 ? -11.236 22.702 0.932 1.00 43.44 89 ARG A N 1
ATOM 715 C CA . ARG A 1 89 ? -12.147 23.340 1.881 1.00 43.44 89 ARG A CA 1
ATOM 716 C C . ARG A 1 89 ? -12.403 24.747 1.372 1.00 43.44 89 ARG A C 1
ATOM 718 O O . ARG A 1 89 ? -11.801 25.705 1.840 1.00 43.44 89 ARG A O 1
ATOM 725 N N . ASP A 1 90 ? -13.305 24.828 0.403 1.00 46.81 90 ASP A N 1
ATOM 726 C CA . ASP A 1 90 ? -14.093 26.027 0.170 1.00 46.81 90 ASP A CA 1
ATOM 727 C C . ASP A 1 90 ? -14.917 26.279 1.439 1.00 46.81 90 ASP A C 1
ATOM 729 O O . ASP A 1 90 ? -16.037 25.800 1.592 1.00 46.81 90 ASP A O 1
ATOM 733 N N . SER A 1 91 ? -14.339 26.986 2.406 1.00 44.50 91 SER A N 1
ATOM 734 C CA . SER A 1 91 ? -15.129 27.735 3.379 1.00 44.50 91 SER A CA 1
ATOM 735 C C . SER A 1 91 ? -15.274 29.154 2.845 1.00 44.50 91 SER A C 1
ATOM 737 O O . SER A 1 91 ? -14.710 30.101 3.388 1.00 44.50 91 SER A O 1
ATOM 739 N N . GLY A 1 92 ? -16.009 29.264 1.734 1.00 40.78 92 GLY A N 1
ATOM 740 C CA . GLY A 1 92 ? -16.700 30.495 1.379 1.00 40.78 92 GLY A CA 1
ATOM 741 C C . GLY A 1 92 ? -17.644 30.882 2.521 1.00 40.78 92 GLY A C 1
ATOM 742 O O . GLY A 1 92 ? -18.169 30.020 3.230 1.00 40.78 92 GLY A O 1
ATOM 743 N N . GLY A 1 93 ? -17.765 32.187 2.743 1.00 43.81 93 GLY A N 1
ATOM 744 C CA . GLY A 1 93 ? -18.291 32.795 3.958 1.00 43.81 93 GLY A CA 1
ATOM 745 C C . GLY A 1 93 ? -19.636 32.252 4.438 1.00 43.81 93 GLY A C 1
ATOM 746 O O . GLY A 1 93 ? -20.595 32.116 3.682 1.00 43.81 93 GLY A O 1
ATOM 747 N N . ARG A 1 94 ? -19.718 32.024 5.749 1.00 42.66 94 ARG A N 1
ATOM 748 C CA . ARG A 1 94 ? -20.986 32.100 6.471 1.00 42.66 94 ARG A CA 1
ATOM 749 C C . ARG A 1 94 ? -21.106 33.524 7.017 1.00 42.66 94 ARG A C 1
ATOM 751 O O . ARG A 1 94 ? -20.227 33.923 7.781 1.00 42.66 94 ARG A O 1
ATOM 758 N N . PRO A 1 95 ? -22.121 34.296 6.602 1.00 48.31 95 PRO A N 1
ATOM 759 C CA . PRO A 1 95 ? -22.276 35.670 7.038 1.00 48.31 95 PRO A CA 1
ATOM 760 C C . PRO A 1 95 ? -22.595 35.721 8.530 1.00 48.31 95 PRO A C 1
ATOM 762 O O . PRO A 1 95 ? -23.318 34.885 9.074 1.00 48.31 95 PRO A O 1
ATOM 765 N N . SER A 1 96 ? -22.039 36.743 9.166 1.00 51.44 96 SER A N 1
ATOM 766 C CA . SER A 1 96 ? -22.446 37.270 10.458 1.00 51.44 96 SER A CA 1
ATOM 767 C C . SER A 1 96 ? -23.963 37.484 10.494 1.00 51.44 96 SER A C 1
ATOM 769 O O . SER A 1 96 ? -24.483 38.373 9.824 1.00 51.44 96 SER A O 1
ATOM 771 N N . GLY A 1 97 ? -24.664 36.675 11.283 1.00 38.06 97 GLY A N 1
ATOM 772 C CA . GLY A 1 97 ? -26.063 36.873 11.644 1.00 38.06 97 GLY A CA 1
ATOM 773 C C . GLY A 1 97 ? -26.195 36.651 13.143 1.00 38.06 97 GLY A C 1
ATOM 774 O O . GLY A 1 97 ? -25.993 35.536 13.621 1.00 38.06 97 GLY A O 1
ATOM 775 N N . GLY A 1 98 ? -26.437 37.734 13.880 1.00 48.22 98 GLY A N 1
ATOM 776 C CA . GLY A 1 98 ? -26.539 37.732 15.332 1.00 48.22 98 GLY A CA 1
ATOM 777 C C . GLY A 1 98 ? -27.691 36.867 15.837 1.00 48.22 98 GLY A C 1
ATOM 778 O O . GLY A 1 98 ? -28.827 37.003 15.395 1.00 48.22 98 GLY A O 1
ATOM 779 N N . PHE A 1 99 ? -27.393 36.016 16.811 1.00 39.12 99 PHE A N 1
ATOM 780 C CA . PHE A 1 99 ? -28.378 35.468 17.734 1.00 39.12 99 PHE A CA 1
ATOM 781 C C . PHE A 1 99 ? -28.258 36.276 19.026 1.00 39.12 99 PHE A C 1
ATOM 783 O O . PHE A 1 99 ? -27.331 36.109 19.817 1.00 39.12 99 PHE A O 1
ATOM 790 N N . GLY A 1 100 ? -29.153 37.249 19.167 1.00 37.38 100 GLY A N 1
ATOM 791 C CA . GLY A 1 100 ? -29.276 38.053 20.369 1.00 37.38 100 GLY A CA 1
ATOM 792 C C . GLY A 1 100 ? -29.836 37.249 21.542 1.00 37.38 100 GLY A C 1
ATOM 793 O O . GLY A 1 100 ? -30.664 36.365 21.361 1.00 37.38 100 GLY A O 1
ATOM 794 N N . SER A 1 101 ? -29.361 37.631 22.727 1.00 44.09 101 SER A N 1
ATOM 795 C CA . SER A 1 101 ? -30.136 37.876 23.949 1.00 44.09 101 SER A CA 1
ATOM 796 C C . SER A 1 101 ? -31.206 36.857 24.367 1.00 44.09 101 SER A C 1
ATOM 798 O O . SER A 1 101 ? -32.285 36.794 23.786 1.00 44.09 101 SER A O 1
ATOM 800 N N . GLY A 1 102 ? -30.964 36.200 25.507 1.00 40.53 102 GLY A N 1
ATOM 801 C CA . GLY A 1 102 ? -32.041 35.788 26.411 1.00 40.53 102 GLY A CA 1
ATOM 802 C C . GLY A 1 102 ? -31.775 34.490 27.171 1.00 40.53 102 GLY A C 1
ATOM 803 O O . GLY A 1 102 ? -31.856 33.414 26.593 1.00 40.53 102 GLY A O 1
ATOM 804 N N . GLY A 1 103 ? -31.546 34.591 28.484 1.00 36.44 103 GLY A N 1
ATOM 805 C CA . GLY A 1 103 ? -31.729 33.473 29.420 1.00 36.44 103 GLY A CA 1
ATOM 806 C C . GLY A 1 103 ? -30.477 33.083 30.197 1.00 36.44 103 GLY A C 1
ATOM 807 O O . GLY A 1 103 ? -29.660 32.297 29.729 1.00 36.44 103 GLY A O 1
ATOM 808 N N . GLY A 1 104 ? -30.338 33.635 31.403 1.00 48.28 104 GLY A N 1
ATOM 809 C CA . GLY A 1 104 ? -29.260 33.309 32.325 1.00 48.28 104 GLY A CA 1
ATOM 810 C C . GLY A 1 104 ? -29.342 31.893 32.897 1.00 48.28 104 GLY A C 1
ATOM 811 O O . GLY A 1 104 ? -30.416 31.358 33.151 1.00 48.28 104 GLY A O 1
ATOM 812 N N . PHE A 1 105 ? -28.173 31.333 33.184 1.00 38.50 105 PHE A N 1
ATOM 813 C CA . PHE A 1 105 ? -27.992 30.320 34.217 1.00 38.50 1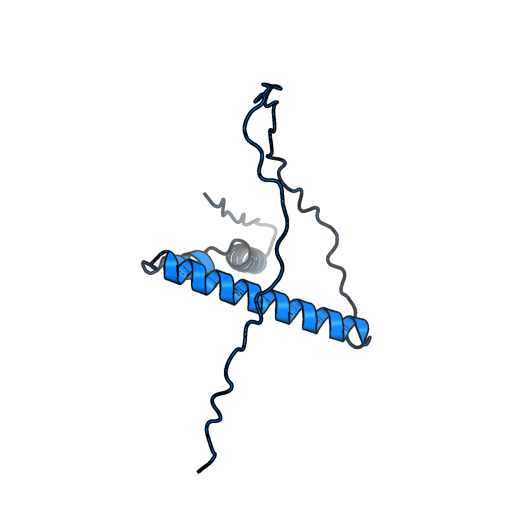05 PHE A CA 1
ATOM 814 C C . PHE A 1 105 ? -26.764 30.732 35.032 1.00 38.50 105 PHE A C 1
ATOM 816 O O . PHE A 1 105 ? -25.619 30.400 34.738 1.00 38.50 105 PHE A O 1
ATOM 823 N N . GLY A 1 106 ? -27.012 31.585 36.019 1.00 40.00 106 GLY A N 1
ATOM 824 C CA . GLY A 1 106 ? -26.059 31.844 37.083 1.00 40.00 106 GLY A CA 1
ATOM 825 C C . GLY A 1 106 ? -26.202 30.804 38.193 1.00 40.00 106 GLY A C 1
ATOM 826 O O . GLY A 1 106 ? -27.278 30.250 38.401 1.00 40.00 106 GLY A O 1
ATOM 827 N N . SER A 1 107 ? -25.116 30.675 38.953 1.00 40.34 107 SER A N 1
ATOM 828 C CA . SER A 1 107 ? -25.047 30.186 40.336 1.00 40.34 107 SER A CA 1
ATOM 829 C C . SER A 1 107 ? -24.767 28.693 40.585 1.00 40.34 107 SER A C 1
ATOM 831 O O . SER A 1 107 ? -25.634 27.834 40.517 1.00 40.34 107 SER A O 1
ATOM 833 N N . SER A 1 108 ? -23.509 28.446 40.972 1.00 45.00 108 SER A N 1
ATOM 834 C CA . SER A 1 108 ? -23.088 27.865 42.264 1.00 45.00 108 SER A CA 1
ATOM 835 C C . SER A 1 108 ? -23.750 26.584 42.803 1.00 45.00 108 SER A C 1
ATOM 837 O O . SER A 1 108 ? -24.929 26.567 43.140 1.00 45.00 108 SER A O 1
ATOM 839 N N . GLY A 1 109 ? -22.911 25.594 43.113 1.00 41.41 109 GLY A N 1
ATOM 840 C CA . GLY A 1 109 ? -23.200 24.480 44.030 1.00 41.41 109 GLY A CA 1
ATOM 841 C C . GLY A 1 109 ? -22.268 23.311 43.708 1.00 41.41 109 GLY A C 1
ATOM 842 O O . GLY A 1 109 ? -22.395 22.705 42.657 1.00 41.41 109 GLY A O 1
ATOM 843 N N . SER A 1 110 ? -21.144 23.132 44.405 1.00 41.81 110 SER A N 1
ATOM 844 C CA . SER A 1 110 ? -21.030 22.377 45.664 1.00 41.81 110 SER A CA 1
ATOM 845 C C . SER A 1 110 ? -21.642 20.968 45.602 1.00 41.81 110 SER A C 1
ATOM 847 O O . SER A 1 110 ? -22.856 20.827 45.532 1.00 41.81 110 SER A O 1
ATOM 849 N N . GLY A 1 111 ? -20.784 19.945 45.723 1.00 44.41 111 GLY A N 1
ATOM 850 C CA . GLY A 1 111 ? -21.145 18.628 46.264 1.00 44.41 111 GLY A CA 1
ATOM 851 C C . GLY A 1 111 ? -21.503 17.535 45.251 1.00 44.41 111 GLY A C 1
ATOM 852 O O . GLY A 1 111 ? -22.619 17.475 44.753 1.00 44.41 111 GLY A O 1
ATOM 853 N N . GLY A 1 112 ? -20.583 16.592 45.024 1.00 41.75 112 GLY A N 1
ATOM 854 C CA . GLY A 1 112 ? -20.853 15.375 44.251 1.00 41.75 112 GLY A CA 1
ATOM 855 C C . GLY A 1 112 ? -19.693 14.382 44.287 1.00 41.75 112 GLY A C 1
ATOM 856 O O . GLY A 1 112 ? -18.964 14.229 43.313 1.00 41.75 112 GLY A O 1
ATOM 857 N N . ASN A 1 113 ? -19.493 13.742 45.439 1.00 46.91 113 ASN A N 1
ATOM 858 C CA . ASN A 1 113 ? -18.489 12.707 45.677 1.00 46.91 113 ASN A CA 1
ATOM 859 C C . ASN A 1 113 ? -18.869 11.408 44.932 1.00 46.91 113 ASN A C 1
ATOM 861 O O . ASN A 1 113 ? -19.671 10.619 45.430 1.00 46.91 113 ASN A O 1
ATOM 865 N N . PHE A 1 114 ? -18.314 11.172 43.738 1.00 45.50 114 PHE A N 1
ATOM 866 C CA . PHE A 1 114 ? -18.502 9.917 42.997 1.00 45.50 114 PHE A CA 1
ATOM 867 C C . PHE A 1 114 ? -17.684 8.784 43.638 1.00 45.50 114 PHE A C 1
ATOM 869 O O . PHE A 1 114 ? -16.565 8.480 43.229 1.00 45.50 114 PHE A O 1
ATOM 876 N N . SER A 1 115 ? -18.261 8.141 44.655 1.00 47.25 115 SER A N 1
ATOM 877 C CA . SER A 1 115 ? -17.753 6.878 45.200 1.00 47.25 115 SER A CA 1
ATOM 878 C C . SER A 1 115 ? -18.008 5.752 44.199 1.00 47.25 115 SER A C 1
ATOM 880 O O . SER A 1 115 ? -19.099 5.191 44.134 1.00 47.25 115 SER A O 1
ATOM 882 N N . THR A 1 116 ? -16.993 5.414 43.403 1.00 53.88 116 THR A N 1
ATOM 883 C CA . THR A 1 116 ? -16.987 4.160 42.640 1.00 53.88 116 THR A CA 1
ATOM 884 C C . THR A 1 116 ? -16.591 3.049 43.607 1.00 53.88 116 THR A C 1
ATOM 886 O O . THR A 1 116 ? -15.425 2.918 43.971 1.00 53.88 116 THR A O 1
ATOM 889 N N . GLY A 1 117 ? -17.586 2.303 44.089 1.00 44.22 117 GLY A N 1
ATOM 890 C CA . GLY A 1 117 ? -17.396 1.176 44.997 1.00 44.22 117 GLY A CA 1
ATOM 891 C C . GLY A 1 117 ? -16.498 0.101 44.384 1.00 44.22 117 GLY A C 1
ATOM 892 O O . GLY A 1 117 ? -16.750 -0.391 43.284 1.00 44.22 117 GLY A O 1
ATOM 893 N N . GLY A 1 118 ? -15.438 -0.251 45.111 1.00 44.94 118 GLY A N 1
ATOM 894 C CA . GLY A 1 118 ? -14.541 -1.351 44.786 1.00 44.94 118 GLY A CA 1
ATOM 895 C C . GLY A 1 118 ? -15.201 -2.700 45.063 1.00 44.94 118 GLY A C 1
ATOM 896 O O . GLY A 1 118 ? -15.426 -3.063 46.214 1.00 44.94 118 GLY A O 1
ATOM 897 N N . GLY A 1 119 ? -15.482 -3.457 44.003 1.00 45.72 119 GLY A N 1
ATOM 898 C CA . GLY A 1 119 ? -15.815 -4.879 44.077 1.00 45.72 119 GLY A CA 1
ATOM 899 C C . GLY A 1 119 ? -14.548 -5.720 43.943 1.00 45.72 119 GLY A C 1
ATOM 900 O O . GLY A 1 119 ? -14.058 -5.935 42.836 1.00 45.72 119 GLY A O 1
ATOM 901 N N . GLY A 1 120 ? -14.003 -6.170 45.074 1.00 45.44 120 GLY A N 1
ATOM 902 C CA . GLY A 1 120 ? -12.896 -7.119 45.123 1.00 45.44 120 GLY A CA 1
ATOM 903 C C . GLY A 1 120 ? -13.356 -8.520 44.722 1.00 45.44 120 GLY A C 1
ATOM 904 O O . GLY A 1 120 ? -14.130 -9.149 45.437 1.00 45.44 120 GLY A O 1
ATOM 905 N N . PHE A 1 121 ? -12.850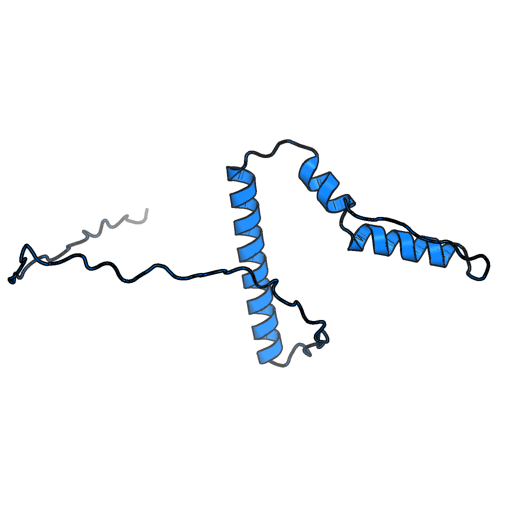 -9.028 43.598 1.00 50.75 121 PHE A N 1
ATOM 906 C CA . PHE A 1 121 ? -12.951 -10.445 43.259 1.00 50.75 121 PHE A CA 1
ATOM 907 C C . PHE A 1 121 ? -11.743 -11.180 43.839 1.00 50.75 121 PHE A C 1
ATOM 909 O O . PHE A 1 121 ? -10.603 -11.002 43.405 1.00 50.75 121 PHE A O 1
ATOM 916 N N . GLY A 1 122 ? -12.022 -11.958 44.884 1.00 51.69 122 GLY A N 1
ATOM 917 C CA . GLY A 1 122 ? -11.069 -12.809 45.575 1.00 51.69 122 GLY A CA 1
ATOM 918 C C . GLY A 1 122 ? -10.533 -13.922 44.680 1.00 51.69 122 GLY A C 1
ATOM 919 O O . GLY A 1 122 ? -11.239 -14.486 43.847 1.00 51.69 122 GLY A O 1
ATOM 920 N N . ARG A 1 123 ? -9.255 -14.231 44.896 1.00 49.28 123 ARG A N 1
ATOM 921 C CA . ARG A 1 123 ? -8.570 -15.406 44.364 1.00 49.28 123 ARG A CA 1
ATOM 922 C C . ARG A 1 123 ? -9.131 -16.653 45.047 1.00 49.28 123 ARG A C 1
ATOM 924 O O . ARG A 1 123 ? -9.155 -16.695 46.278 1.00 49.28 123 ARG A O 1
ATOM 931 N N . ARG A 1 124 ? -9.511 -17.652 44.262 1.00 55.50 124 ARG A N 1
ATOM 932 C CA . ARG A 1 124 ? -9.424 -19.073 44.605 1.00 55.50 124 ARG A CA 1
ATOM 933 C C . ARG A 1 124 ? -9.020 -19.819 43.346 1.00 55.50 124 ARG A C 1
ATOM 935 O O . ARG A 1 124 ? -9.549 -19.445 42.277 1.00 55.50 124 ARG A O 1
#

Sequence (124 aa):
MINFSVEVHSDEPFEKALRRFSVKTKKTGIMRDLKRKRFYTKPSVQKKIDRQKSIRRQKKNERLAELAAAGIVEKKGKDAKGREGKGGRDSGGRPSGGFGSGGGFGSSGSGGNFSTGGGGFGRR

Radius of gyration: 28.67 Å; chains: 1; bounding box: 53×57×76 Å

pLDDT: mean 71.02, std 23.23, range [33.97, 97.62]

Secondary structure (DSSP, 8-state):
------PPPTTS-HHHHHHHHHHHHHHHTHHHHHHHHSS---HHHHHHHHHHHHHHHHHHHHHHHHHHHTTSS------------------PPPP-----------------------------

Foldseek 3Di:
DPDDDQDDDPVDDVVVSVVVNVVSCVVSCPVVVCVVVVDDDDVVRVVVVVVVVVVVVVVVVVVVVVCVVVVNDDPPDPPDPDPPDPDDDPPDDDDDDDDDDDDDDDDDDDDDDPPPDDDDDDDD